Protein AF-A0A842TY61-F1 (afdb_monomer_lite)

Radius of gyration: 22.56 Å; chains: 1; bounding box: 53×36×69 Å

Structure (mmCIF, N/CA/C/O backbone):
data_AF-A0A842TY61-F1
#
_entry.id   AF-A0A842TY61-F1
#
loop_
_atom_site.group_PDB
_atom_site.id
_atom_site.type_symbol
_atom_site.label_atom_id
_atom_site.label_alt_id
_atom_site.label_comp_id
_atom_site.label_asym_id
_atom_site.label_entity_id
_atom_site.label_seq_id
_atom_site.pdbx_PDB_ins_code
_atom_site.Cartn_x
_atom_site.Cartn_y
_atom_sit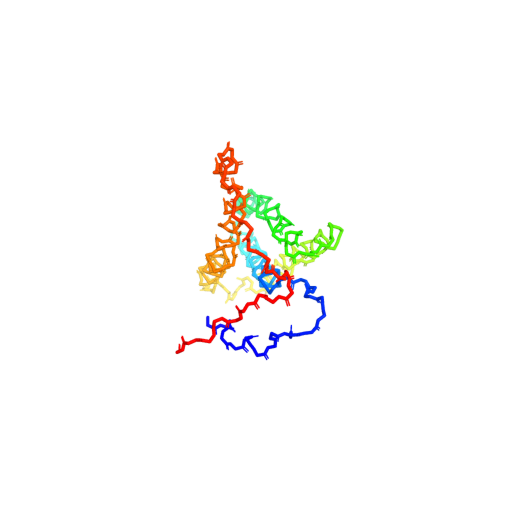e.Cartn_z
_atom_site.occupancy
_atom_site.B_iso_or_equiv
_atom_site.auth_seq_id
_atom_site.auth_comp_id
_atom_site.auth_asym_id
_atom_site.auth_atom_id
_atom_site.pdbx_PDB_model_num
ATOM 1 N N . MET A 1 1 ? -15.122 14.711 -0.283 1.00 43.09 1 MET A N 1
ATOM 2 C CA . MET A 1 1 ? -16.287 14.741 -1.217 1.00 43.09 1 MET A CA 1
ATOM 3 C C . MET A 1 1 ? -17.102 13.443 -1.228 1.00 43.09 1 MET A C 1
ATOM 5 O O . MET A 1 1 ? -18.317 13.537 -1.326 1.00 43.09 1 MET A O 1
ATOM 9 N N . ILE A 1 2 ? -16.487 12.264 -1.072 1.00 45.16 2 ILE A N 1
ATOM 10 C CA . ILE A 1 2 ? -17.193 10.970 -0.916 1.00 45.16 2 ILE A CA 1
ATOM 11 C C . ILE A 1 2 ? -17.976 10.871 0.408 1.00 45.16 2 ILE A C 1
ATOM 13 O O . ILE A 1 2 ? -19.033 10.252 0.468 1.00 45.16 2 ILE A O 1
ATOM 17 N N . GLU A 1 3 ? -17.520 11.571 1.442 1.00 43.12 3 GLU A N 1
ATOM 18 C CA . GLU A 1 3 ? -18.139 11.614 2.772 1.00 43.12 3 GLU A CA 1
ATOM 19 C C . GLU A 1 3 ? -19.590 12.143 2.764 1.00 43.12 3 GLU A C 1
ATOM 21 O O . GLU A 1 3 ? -20.461 11.585 3.427 1.00 43.12 3 GLU A O 1
ATOM 26 N N . LYS A 1 4 ? -19.910 13.125 1.900 1.00 49.50 4 LYS A N 1
ATOM 27 C CA . LYS A 1 4 ? -21.294 13.609 1.713 1.00 49.50 4 LYS A CA 1
ATOM 28 C C . LYS A 1 4 ? -22.213 12.595 1.027 1.00 49.50 4 LYS A C 1
ATOM 30 O O . LYS A 1 4 ? -23.425 12.693 1.180 1.00 49.50 4 LYS A O 1
ATOM 35 N N . PHE A 1 5 ? -21.660 11.640 0.280 1.00 44.81 5 PHE A N 1
ATOM 36 C CA . PHE A 1 5 ? -22.441 10.586 -0.371 1.00 44.81 5 PHE A CA 1
ATOM 37 C C . PHE A 1 5 ? -22.630 9.362 0.546 1.00 44.81 5 PHE A C 1
ATOM 39 O O . PHE A 1 5 ? -23.598 8.623 0.391 1.00 44.81 5 PHE A O 1
ATOM 46 N N . LEU A 1 6 ? -21.753 9.181 1.542 1.00 48.12 6 LEU A N 1
ATOM 47 C CA . LEU A 1 6 ? -21.822 8.099 2.535 1.00 48.12 6 LEU A CA 1
ATOM 48 C C . LEU A 1 6 ? -22.597 8.450 3.817 1.00 48.12 6 LEU A C 1
ATOM 50 O O . LEU A 1 6 ? -22.944 7.551 4.579 1.00 48.12 6 LEU A O 1
ATOM 54 N N . HIS A 1 7 ? -22.958 9.717 4.031 1.00 47.03 7 HIS A N 1
ATOM 55 C CA . HIS A 1 7 ? -23.713 10.169 5.210 1.00 47.03 7 HIS A CA 1
ATOM 56 C C . HIS A 1 7 ? -25.179 9.676 5.296 1.00 47.03 7 HIS A C 1
ATOM 58 O O . HIS A 1 7 ? -25.901 10.055 6.215 1.00 47.03 7 HIS A O 1
ATOM 64 N N . TRP A 1 8 ? -25.648 8.824 4.374 1.00 39.91 8 TRP A N 1
ATOM 65 C CA . TRP A 1 8 ? -27.059 8.408 4.298 1.00 39.91 8 TRP A CA 1
ATOM 66 C C . TRP A 1 8 ? -27.464 7.307 5.306 1.00 39.91 8 TRP A C 1
ATOM 68 O O . TRP A 1 8 ? -28.651 7.066 5.492 1.00 39.91 8 TRP A O 1
ATOM 78 N N . HIS A 1 9 ? -26.539 6.651 6.016 1.00 40.22 9 HIS A N 1
ATOM 79 C CA . HIS A 1 9 ? -26.895 5.579 6.967 1.00 40.22 9 HIS A CA 1
ATOM 80 C C . HIS A 1 9 ? -26.319 5.773 8.379 1.00 40.22 9 HIS A C 1
ATOM 82 O O . HIS A 1 9 ? -25.764 4.845 8.965 1.00 40.22 9 HIS A O 1
ATOM 88 N N . HIS A 1 10 ? -26.505 6.952 8.986 1.00 44.50 10 HIS A N 1
ATOM 89 C CA . HIS A 1 10 ? -26.371 7.059 10.444 1.00 44.50 10 HIS A CA 1
ATOM 90 C C . HIS A 1 10 ? -27.509 6.285 11.124 1.00 44.50 10 HIS A C 1
ATOM 92 O O . HIS A 1 10 ? -28.646 6.740 11.242 1.00 44.50 10 HIS A O 1
ATOM 98 N N . CYS A 1 11 ? -27.191 5.056 11.524 1.00 40.53 11 CYS A N 1
ATOM 99 C CA . CYS A 1 11 ? -28.095 4.141 12.194 1.00 40.53 11 CYS A CA 1
ATOM 100 C C . CYS A 1 11 ? -28.363 4.633 13.625 1.00 40.53 11 CYS A C 1
ATOM 102 O O . CYS A 1 11 ? -27.483 4.614 14.479 1.00 40.53 11 CYS A O 1
ATOM 104 N N . HIS A 1 12 ? -29.594 5.064 13.899 1.00 43.44 12 HIS A N 1
ATOM 105 C CA . HIS A 1 12 ? -30.014 5.566 15.210 1.00 43.44 12 HIS A CA 1
ATOM 106 C C . HIS A 1 12 ? -30.586 4.470 16.133 1.00 43.44 12 HIS A C 1
ATOM 108 O O . HIS A 1 12 ? -31.393 4.768 17.014 1.00 43.44 12 HIS A O 1
ATOM 114 N N . LYS A 1 13 ? -30.209 3.193 15.949 1.00 38.09 13 LYS A N 1
ATOM 115 C CA . LYS A 1 13 ? -30.630 2.081 16.823 1.00 38.09 13 LYS A CA 1
ATOM 116 C C . LYS A 1 13 ? -29.579 0.966 16.918 1.00 38.09 13 LYS A C 1
ATOM 118 O O . LYS A 1 13 ? -29.446 0.177 15.996 1.00 38.09 13 LYS A O 1
ATOM 123 N N . GLY A 1 14 ? -28.958 0.855 18.098 1.00 37.38 14 GLY A N 1
ATOM 124 C CA . GLY A 1 14 ? -28.299 -0.357 18.608 1.00 37.38 14 GLY A CA 1
ATOM 125 C C . GLY A 1 14 ? -26.890 -0.631 18.070 1.00 37.38 14 GLY A C 1
ATOM 126 O O . GLY A 1 14 ? -26.757 -1.045 16.933 1.00 37.38 14 GLY A O 1
ATOM 127 N N . LYS A 1 15 ? -25.873 -0.461 18.936 1.00 43.03 15 LYS A N 1
ATOM 128 C CA . LYS A 1 15 ? -24.442 -0.794 18.739 1.00 43.03 15 LYS A CA 1
ATOM 129 C C . LYS A 1 15 ? -23.848 -0.316 17.401 1.00 43.03 15 LYS A C 1
ATOM 131 O O . LYS A 1 15 ? -23.897 -1.021 16.402 1.00 43.03 15 LYS A O 1
ATOM 136 N N . CYS A 1 16 ? -23.230 0.865 17.396 1.00 49.59 16 CYS A N 1
ATOM 137 C CA . CYS A 1 16 ? -22.388 1.275 16.270 1.00 49.59 16 CYS A CA 1
ATOM 138 C C . CYS A 1 16 ? -21.062 0.507 16.328 1.00 49.59 16 CYS A C 1
ATOM 140 O O . CYS A 1 16 ? -20.118 0.913 17.001 1.00 49.59 16 CYS A O 1
ATOM 142 N N . ASP A 1 17 ? -21.049 -0.644 15.663 1.00 57.75 17 ASP A N 1
ATOM 143 C CA . ASP A 1 17 ? -19.880 -1.477 15.426 1.00 57.75 17 ASP A CA 1
ATOM 144 C C . ASP A 1 17 ? -19.038 -0.840 14.301 1.00 57.75 17 ASP A C 1
ATOM 146 O O . ASP A 1 17 ? -19.445 -0.853 13.143 1.00 57.75 17 ASP A O 1
ATOM 150 N N . ILE A 1 18 ? -17.855 -0.323 14.654 1.00 61.62 18 ILE A N 1
ATOM 151 C CA . ILE A 1 18 ? -16.783 0.164 13.762 1.00 61.62 18 ILE A CA 1
ATOM 152 C C . ILE A 1 18 ? -17.001 1.561 13.142 1.00 61.62 18 ILE A C 1
ATOM 154 O O . ILE A 1 18 ? -18.009 1.836 12.493 1.00 61.62 18 ILE A O 1
ATOM 158 N N . HIS A 1 19 ? -16.008 2.444 13.289 1.00 71.44 19 HIS A N 1
ATOM 159 C CA . HIS A 1 19 ? -16.040 3.804 12.743 1.00 71.44 19 HIS A CA 1
ATOM 160 C C . HIS A 1 19 ? -15.783 3.845 11.220 1.00 71.44 19 HIS A C 1
ATOM 162 O O . HIS A 1 19 ? -14.977 3.089 10.682 1.00 71.44 19 HIS A O 1
ATOM 168 N N . THR A 1 20 ? -16.438 4.765 10.498 1.00 74.06 20 THR A N 1
ATOM 169 C CA . THR A 1 20 ? -16.326 4.891 9.027 1.00 74.06 20 THR A CA 1
ATOM 170 C C . THR A 1 20 ? -14.889 5.124 8.548 1.00 74.06 20 THR A C 1
ATOM 172 O O . THR A 1 20 ? -14.483 4.553 7.532 1.00 74.06 20 THR A O 1
ATOM 175 N N . PHE A 1 21 ? -14.100 5.897 9.302 1.00 76.94 21 PHE A N 1
ATOM 176 C CA . PHE A 1 21 ? -12.702 6.193 8.977 1.00 76.94 21 PHE A CA 1
ATOM 177 C C . PHE A 1 21 ? -11.838 4.935 8.887 1.00 76.94 21 PHE A C 1
ATOM 179 O O . PHE A 1 21 ? -10.879 4.888 8.129 1.00 76.94 21 PHE A O 1
ATOM 186 N N . THR A 1 22 ? -12.210 3.876 9.607 1.00 82.12 22 THR A N 1
ATOM 187 C CA . THR A 1 22 ? -11.477 2.613 9.640 1.00 82.12 22 THR A CA 1
ATOM 188 C C . THR A 1 22 ? -11.499 1.901 8.291 1.00 82.12 22 THR A C 1
ATOM 190 O O . THR A 1 22 ? -10.490 1.357 7.848 1.00 82.12 22 THR A O 1
ATOM 193 N N . TYR A 1 23 ? -12.638 1.941 7.598 1.00 83.94 23 TYR A N 1
ATOM 194 C CA . TYR A 1 23 ? -12.758 1.383 6.252 1.00 83.94 23 TYR A CA 1
ATOM 195 C C . TYR A 1 23 ? -12.091 2.272 5.205 1.00 83.94 23 TYR A C 1
ATOM 197 O O . TYR A 1 23 ? -11.496 1.756 4.262 1.00 83.94 23 TYR A O 1
ATOM 205 N N . MET A 1 24 ? -12.163 3.598 5.370 1.00 83.56 24 MET A N 1
ATOM 206 C CA . MET A 1 24 ? -11.426 4.522 4.505 1.00 83.56 24 MET A CA 1
ATOM 207 C C . MET A 1 24 ? -9.916 4.326 4.634 1.00 83.56 24 MET A C 1
ATOM 209 O O . MET A 1 24 ? -9.242 4.329 3.608 1.00 83.56 24 MET A O 1
ATOM 213 N N . ASN A 1 25 ? -9.414 4.074 5.847 1.00 86.31 25 ASN A N 1
ATOM 214 C CA . ASN A 1 25 ? -8.009 3.769 6.096 1.00 86.31 25 ASN A CA 1
ATOM 215 C C . ASN A 1 25 ? -7.561 2.534 5.312 1.00 86.31 25 ASN A C 1
ATOM 217 O O . ASN A 1 25 ? -6.633 2.627 4.525 1.00 86.31 25 ASN A O 1
ATOM 221 N N . LEU A 1 26 ? -8.289 1.415 5.425 1.00 89.12 26 LEU A N 1
ATOM 222 C CA . LEU A 1 26 ? -7.971 0.176 4.698 1.00 89.12 26 LEU A CA 1
ATOM 223 C C . LEU A 1 26 ? -7.978 0.336 3.177 1.00 89.12 26 LEU A C 1
ATOM 225 O O . LEU A 1 26 ? -7.179 -0.282 2.480 1.00 89.12 26 LEU A O 1
ATOM 229 N N . ILE A 1 27 ? -8.913 1.123 2.642 1.00 89.56 27 ILE A N 1
ATOM 230 C CA . ILE A 1 27 ? -8.982 1.366 1.198 1.00 89.56 27 ILE A CA 1
ATOM 231 C C . ILE A 1 27 ? -7.825 2.268 0.756 1.00 89.56 27 ILE A C 1
ATOM 233 O O . ILE A 1 27 ? -7.227 2.010 -0.286 1.00 89.56 27 ILE A O 1
ATOM 237 N N . GLY A 1 28 ? -7.526 3.320 1.524 1.00 87.38 28 GLY A N 1
ATOM 238 C CA . GLY A 1 28 ? -6.411 4.228 1.254 1.00 87.38 28 GLY A CA 1
ATOM 239 C C . GLY A 1 28 ? -5.074 3.498 1.282 1.00 87.38 28 GLY A C 1
ATOM 240 O O . GLY A 1 28 ? -4.313 3.588 0.321 1.00 87.38 28 GLY A O 1
ATOM 241 N N . ASP A 1 29 ? -4.864 2.702 2.325 1.00 92.12 29 ASP A N 1
ATOM 242 C CA . ASP A 1 29 ? -3.698 1.848 2.505 1.00 92.12 29 ASP A CA 1
ATOM 243 C C . ASP A 1 29 ? -3.560 0.817 1.376 1.00 92.12 29 ASP A C 1
ATOM 245 O O . ASP A 1 29 ? -2.530 0.763 0.712 1.00 92.12 29 ASP A O 1
ATOM 249 N N . GLY A 1 30 ? -4.637 0.124 0.991 1.00 93.62 30 GLY A N 1
ATOM 250 C CA . GLY A 1 30 ? -4.584 -0.806 -0.143 1.00 93.62 30 GLY A CA 1
ATOM 251 C C . GLY A 1 30 ? -4.261 -0.135 -1.489 1.00 93.62 30 GLY A C 1
ATOM 252 O O . GLY A 1 30 ? -3.638 -0.734 -2.363 1.00 93.62 30 GLY A O 1
ATOM 253 N N . VAL A 1 31 ? -4.666 1.121 -1.700 1.00 91.06 31 VAL A N 1
ATOM 254 C CA . VAL A 1 31 ? -4.277 1.876 -2.906 1.00 91.06 31 VAL A CA 1
ATOM 255 C C . VAL A 1 31 ? -2.811 2.300 -2.836 1.00 91.06 31 VAL A C 1
ATOM 257 O O . VAL A 1 31 ? -2.119 2.239 -3.852 1.00 91.06 31 VAL A O 1
ATOM 260 N N . HIS A 1 32 ? -2.337 2.717 -1.665 1.00 92.00 32 HIS A N 1
ATOM 261 C CA . HIS A 1 32 ? -0.946 3.100 -1.449 1.00 92.00 32 HIS A CA 1
ATOM 262 C C . HIS A 1 32 ? -0.004 1.917 -1.662 1.00 92.00 32 HIS A C 1
ATOM 264 O O . HIS A 1 32 ? 0.848 1.978 -2.547 1.00 92.00 32 HIS A O 1
ATOM 270 N N . ASN A 1 33 ? -0.260 0.806 -0.968 1.00 94.25 33 ASN A N 1
ATOM 271 C CA . ASN A 1 33 ? 0.465 -0.450 -1.104 1.00 94.25 33 ASN A CA 1
ATOM 272 C C . ASN A 1 33 ? 0.526 -0.900 -2.577 1.00 94.25 33 ASN A C 1
ATOM 274 O O . ASN A 1 33 ? 1.592 -1.228 -3.101 1.00 94.25 33 ASN A O 1
ATOM 278 N N . PHE A 1 34 ? -0.591 -0.833 -3.311 1.00 93.50 34 PHE A N 1
ATOM 279 C CA . PHE A 1 34 ? -0.615 -1.118 -4.750 1.00 93.50 34 PHE A CA 1
ATOM 280 C C . PHE A 1 34 ? 0.329 -0.223 -5.575 1.00 93.50 34 PHE A C 1
ATOM 282 O O . PHE A 1 34 ? 1.038 -0.718 -6.457 1.00 93.50 34 PHE A O 1
ATOM 289 N N . ILE A 1 35 ? 0.341 1.087 -5.314 1.00 90.56 35 ILE A N 1
ATOM 290 C CA . ILE A 1 35 ? 1.208 2.049 -6.010 1.00 90.56 35 ILE A CA 1
ATOM 291 C C . ILE A 1 35 ? 2.682 1.781 -5.685 1.00 90.56 35 ILE A C 1
ATOM 293 O O . ILE A 1 35 ? 3.511 1.786 -6.596 1.00 90.56 35 ILE A O 1
ATOM 297 N N . ASP A 1 36 ? 2.999 1.462 -4.437 1.00 92.75 36 ASP A N 1
ATOM 298 C CA . ASP A 1 36 ? 4.344 1.083 -4.006 1.00 92.75 36 ASP A CA 1
ATOM 299 C C . ASP A 1 36 ? 4.844 -0.168 -4.726 1.00 92.75 36 ASP A C 1
ATOM 301 O O . ASP A 1 36 ? 5.966 -0.199 -5.241 1.00 92.75 36 ASP A O 1
ATOM 305 N N . GLY A 1 37 ? 3.968 -1.159 -4.894 1.00 93.75 37 GLY A N 1
ATOM 306 C CA . GLY A 1 37 ? 4.218 -2.315 -5.748 1.00 93.75 37 GLY A CA 1
ATOM 307 C C . GLY A 1 37 ? 4.578 -1.933 -7.187 1.00 93.75 37 GLY A C 1
ATOM 308 O O . GLY A 1 37 ? 5.575 -2.419 -7.731 1.00 93.75 37 GLY A O 1
ATOM 309 N N . LEU A 1 38 ? 3.799 -1.038 -7.810 1.00 91.38 38 LEU A N 1
ATOM 310 C CA . LEU A 1 38 ? 4.076 -0.543 -9.166 1.00 91.38 38 LEU A CA 1
ATOM 311 C C . LEU A 1 38 ? 5.447 0.144 -9.250 1.00 91.38 38 LEU A C 1
ATOM 313 O O . LEU A 1 38 ? 6.190 -0.084 -10.205 1.00 91.38 38 LEU A O 1
ATOM 317 N N . ILE A 1 39 ? 5.789 0.967 -8.256 1.00 89.38 39 ILE A N 1
ATOM 318 C CA . ILE A 1 39 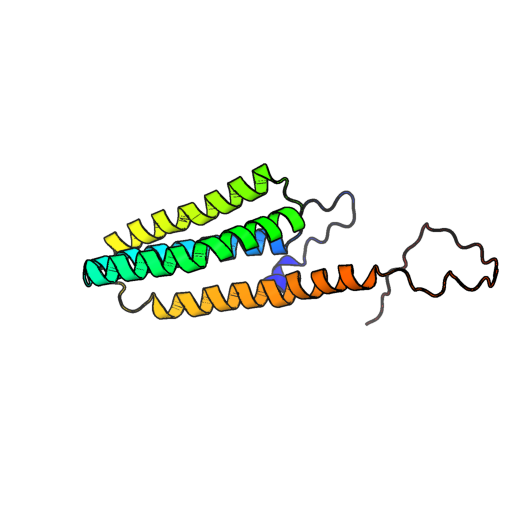? 7.055 1.708 -8.178 1.00 89.38 39 ILE A CA 1
ATOM 319 C C . ILE A 1 39 ? 8.243 0.750 -8.041 1.00 89.38 39 ILE A C 1
ATOM 321 O O . ILE A 1 39 ? 9.248 0.905 -8.743 1.00 89.38 39 ILE A O 1
ATOM 325 N N . ILE A 1 40 ? 8.128 -0.274 -7.193 1.00 92.94 40 ILE A N 1
ATOM 326 C CA . ILE A 1 40 ? 9.149 -1.319 -7.056 1.00 92.94 40 ILE A CA 1
ATOM 327 C C . ILE A 1 40 ? 9.358 -2.024 -8.403 1.00 92.94 40 ILE A C 1
ATOM 329 O O . ILE A 1 40 ? 10.487 -2.107 -8.883 1.00 92.94 40 ILE A O 1
ATOM 333 N N . ALA A 1 41 ? 8.297 -2.464 -9.080 1.00 91.62 41 ALA A N 1
ATOM 334 C CA . ALA A 1 41 ? 8.439 -3.139 -10.372 1.00 91.62 41 ALA A CA 1
ATOM 335 C C . ALA A 1 41 ? 9.024 -2.234 -11.475 1.00 91.62 41 ALA A C 1
ATOM 337 O O . ALA A 1 41 ? 9.885 -2.665 -12.250 1.00 91.62 41 ALA A O 1
ATOM 338 N N . ALA A 1 42 ? 8.598 -0.970 -11.531 1.00 86.12 42 ALA A N 1
ATOM 339 C CA . ALA A 1 42 ? 9.122 0.008 -12.479 1.00 86.12 42 ALA A CA 1
ATOM 340 C C . ALA A 1 42 ? 10.613 0.289 -12.236 1.00 86.12 42 ALA A C 1
ATOM 342 O O . ALA A 1 42 ? 11.400 0.305 -13.179 1.00 86.12 42 ALA A O 1
ATOM 343 N N . SER A 1 43 ? 11.029 0.440 -10.977 1.00 87.81 43 SER A N 1
ATOM 344 C CA . SER A 1 43 ? 12.432 0.709 -10.635 1.00 87.81 43 SER A CA 1
ATOM 345 C C . SER A 1 43 ? 13.372 -0.438 -11.028 1.00 87.81 43 SER A C 1
ATOM 347 O O . SER A 1 43 ? 14.426 -0.173 -11.607 1.00 87.81 43 SER A O 1
ATOM 349 N N . PHE A 1 44 ? 12.966 -1.700 -10.842 1.00 89.62 44 PHE A N 1
ATOM 350 C CA . PHE A 1 44 ? 13.724 -2.867 -11.324 1.00 89.62 44 PHE A CA 1
ATOM 351 C C . PHE A 1 44 ? 13.789 -2.983 -12.853 1.00 89.62 44 PHE A C 1
ATOM 353 O O . PHE A 1 44 ? 14.699 -3.630 -13.370 1.00 89.62 44 PHE A O 1
ATOM 360 N N . SER A 1 45 ? 12.853 -2.363 -13.576 1.00 85.62 45 SER A N 1
ATOM 361 C CA . SER A 1 45 ? 12.878 -2.315 -15.044 1.00 85.62 45 SER A CA 1
ATOM 362 C C . SER A 1 45 ? 13.894 -1.295 -15.576 1.00 85.62 45 SER A C 1
ATOM 364 O O . SER A 1 45 ? 14.354 -1.432 -16.707 1.00 85.62 45 SER A O 1
ATOM 366 N N . VAL A 1 46 ? 14.263 -0.296 -14.763 1.00 83.12 46 VAL A N 1
ATOM 367 C CA . VAL A 1 46 ? 15.281 0.714 -15.096 1.00 83.12 46 VAL A CA 1
ATOM 368 C C . VAL A 1 46 ? 16.689 0.186 -14.8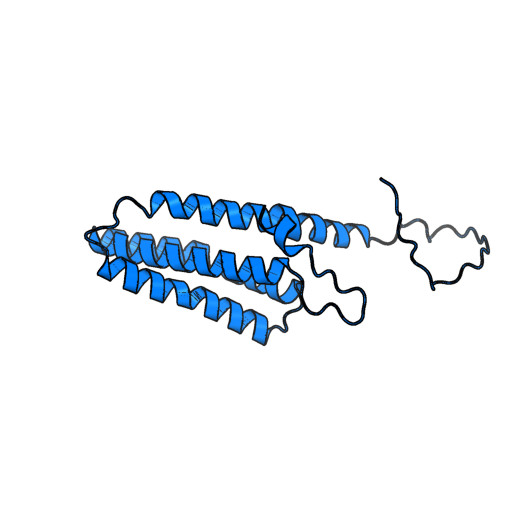21 1.00 83.12 46 VAL A C 1
ATOM 370 O O . VAL A 1 46 ? 17.526 0.169 -15.719 1.00 83.12 46 VAL A O 1
ATOM 373 N N . ASP A 1 47 ? 16.961 -0.225 -13.580 1.00 84.31 47 ASP A N 1
ATOM 374 C CA . ASP A 1 47 ? 18.242 -0.805 -13.163 1.00 84.31 47 ASP A CA 1
ATOM 375 C C . ASP A 1 47 ? 18.073 -1.608 -11.865 1.00 84.31 47 ASP A C 1
ATOM 377 O O . ASP A 1 47 ? 17.287 -1.246 -10.987 1.00 84.31 47 ASP A O 1
ATOM 381 N N . ILE A 1 48 ? 18.862 -2.673 -11.698 1.00 92.19 48 ILE A N 1
ATOM 382 C CA . ILE A 1 48 ? 18.813 -3.523 -10.498 1.00 92.19 48 ILE A CA 1
ATOM 383 C C . ILE A 1 48 ? 19.186 -2.726 -9.242 1.00 92.19 48 ILE A C 1
ATOM 385 O O . ILE A 1 48 ? 18.537 -2.873 -8.206 1.00 92.19 48 ILE A O 1
ATOM 389 N N . SER A 1 49 ? 20.212 -1.875 -9.314 1.00 91.88 49 SER A N 1
ATOM 390 C CA . SER A 1 49 ? 20.668 -1.077 -8.170 1.00 91.88 49 SER A CA 1
ATOM 391 C C . SER A 1 49 ? 19.593 -0.079 -7.753 1.00 91.88 49 SER A C 1
ATOM 393 O O . SER A 1 49 ? 19.340 0.090 -6.561 1.00 91.88 49 SER A O 1
ATOM 395 N N . PHE A 1 50 ? 18.928 0.544 -8.731 1.00 83.50 50 PHE A N 1
ATOM 396 C CA . PHE A 1 50 ? 17.817 1.454 -8.475 1.00 83.50 50 PHE A CA 1
ATOM 397 C C . PHE A 1 50 ? 16.629 0.723 -7.838 1.00 83.50 50 PHE A C 1
ATOM 399 O O . PHE A 1 50 ? 16.138 1.167 -6.804 1.00 83.50 50 PHE A O 1
ATOM 406 N N . GLY A 1 51 ? 16.247 -0.447 -8.362 1.00 89.06 51 GLY A N 1
ATOM 407 C CA . GLY A 1 51 ? 15.189 -1.277 -7.780 1.00 89.06 51 GLY A CA 1
ATOM 408 C C . GLY A 1 51 ? 15.439 -1.685 -6.327 1.00 89.06 51 GLY A C 1
ATOM 409 O O . GLY A 1 51 ? 14.539 -1.604 -5.487 1.00 89.06 51 GLY A O 1
ATOM 410 N N . VAL A 1 52 ? 16.679 -2.052 -5.986 1.00 95.69 52 VAL A N 1
ATOM 411 C CA . VAL A 1 52 ? 17.063 -2.377 -4.602 1.00 95.69 52 VAL A CA 1
ATOM 412 C C . VAL A 1 52 ? 16.936 -1.157 -3.687 1.00 95.69 52 VAL A C 1
ATOM 414 O O . VAL A 1 52 ? 16.363 -1.272 -2.603 1.00 95.69 52 VAL A O 1
ATOM 417 N N . ILE A 1 53 ? 17.426 0.012 -4.114 1.00 93.38 53 ILE A N 1
ATOM 418 C CA . ILE A 1 53 ? 17.330 1.256 -3.332 1.00 93.38 53 ILE A CA 1
ATOM 419 C C . ILE A 1 53 ? 15.863 1.627 -3.097 1.00 93.38 53 ILE A C 1
ATOM 421 O O . ILE A 1 53 ? 15.481 1.911 -1.963 1.00 93.38 53 ILE A O 1
ATOM 425 N N . THR A 1 54 ? 15.036 1.577 -4.141 1.00 90.69 54 THR A N 1
ATOM 426 C CA . THR A 1 54 ? 13.603 1.871 -4.057 1.00 90.69 54 THR A CA 1
ATOM 427 C C . THR A 1 54 ? 12.882 0.909 -3.119 1.00 90.69 54 THR A C 1
ATOM 429 O O . THR A 1 54 ? 12.113 1.353 -2.276 1.00 90.69 54 THR A O 1
ATOM 432 N N . THR A 1 55 ? 13.177 -0.389 -3.191 1.00 95.00 55 THR A N 1
ATOM 433 C CA . THR A 1 55 ? 12.578 -1.393 -2.296 1.00 95.00 55 THR A CA 1
ATOM 434 C C . THR A 1 55 ? 12.924 -1.122 -0.832 1.00 95.00 55 THR A C 1
ATOM 436 O O . THR A 1 55 ? 12.050 -1.166 0.028 1.00 95.00 55 THR A O 1
ATOM 439 N N . ILE A 1 56 ? 14.189 -0.803 -0.535 1.00 96.81 56 ILE A N 1
ATOM 440 C CA . ILE A 1 56 ? 14.614 -0.450 0.827 1.00 96.81 56 ILE A CA 1
ATOM 441 C C . ILE A 1 56 ? 13.901 0.821 1.297 1.00 96.81 56 ILE A C 1
ATOM 443 O O . ILE A 1 56 ? 13.462 0.885 2.444 1.00 96.81 56 ILE A O 1
ATOM 447 N N . ALA A 1 57 ? 13.773 1.820 0.421 1.00 92.50 57 ALA A N 1
ATOM 448 C CA . ALA A 1 57 ? 13.084 3.063 0.736 1.00 92.50 57 ALA A CA 1
ATOM 449 C C . ALA A 1 57 ? 11.595 2.838 1.037 1.00 92.50 57 ALA A C 1
ATOM 451 O O . ALA A 1 57 ? 11.106 3.410 2.008 1.00 92.50 57 ALA A O 1
ATOM 452 N N . VAL A 1 58 ? 10.911 1.990 0.259 1.00 94.31 58 VAL A N 1
ATOM 453 C CA . VAL A 1 58 ? 9.516 1.576 0.494 1.00 94.31 58 VAL A CA 1
ATOM 454 C C . VAL A 1 58 ? 9.373 0.882 1.841 1.00 94.31 58 VAL A C 1
ATOM 456 O O . VAL A 1 58 ? 8.654 1.364 2.708 1.00 94.31 58 VAL A O 1
ATOM 459 N N . ILE A 1 59 ? 10.167 -0.163 2.091 1.00 94.75 59 ILE A N 1
ATOM 460 C CA . ILE A 1 59 ? 10.152 -0.884 3.375 1.00 94.75 59 ILE A CA 1
ATOM 461 C C . ILE A 1 59 ? 10.346 0.073 4.562 1.00 94.75 59 ILE A C 1
ATOM 463 O O . ILE A 1 59 ? 9.719 -0.095 5.608 1.00 94.75 59 ILE A O 1
ATOM 467 N N . ALA A 1 60 ? 11.219 1.074 4.418 1.00 94.31 60 ALA A N 1
ATOM 468 C CA . ALA A 1 60 ? 11.524 2.008 5.492 1.00 94.31 60 ALA A CA 1
ATOM 469 C C . ALA A 1 60 ? 10.332 2.888 5.907 1.00 94.31 60 ALA A C 1
ATOM 471 O O . ALA A 1 60 ? 10.272 3.260 7.080 1.00 94.31 60 ALA A O 1
ATOM 472 N N . HIS A 1 61 ? 9.408 3.219 4.998 1.00 92.94 61 HIS A N 1
ATOM 473 C CA . HIS A 1 61 ? 8.216 4.010 5.333 1.00 92.94 61 HIS A CA 1
ATOM 474 C C . HIS A 1 61 ? 6.945 3.176 5.516 1.00 92.94 61 HIS A C 1
ATOM 476 O O . HIS A 1 61 ? 6.084 3.584 6.292 1.00 92.94 61 HIS A O 1
ATOM 482 N N . GLU A 1 62 ? 6.889 1.977 4.942 1.00 92.62 62 GLU A N 1
ATOM 483 C CA . GLU A 1 62 ? 5.791 1.032 5.151 1.00 92.62 62 GLU A CA 1
ATOM 484 C C . GLU A 1 62 ? 5.748 0.472 6.579 1.00 92.62 62 GLU A C 1
ATOM 486 O O . GLU A 1 62 ? 4.686 0.389 7.187 1.00 92.62 62 GLU A O 1
ATOM 491 N N . ILE A 1 63 ? 6.901 0.165 7.194 1.00 91.19 63 ILE A N 1
ATOM 492 C CA . ILE A 1 63 ? 6.915 -0.351 8.578 1.00 91.19 63 ILE A CA 1
ATOM 493 C C . ILE A 1 63 ? 6.233 0.631 9.559 1.00 91.19 63 ILE A C 1
ATOM 495 O O . ILE A 1 63 ? 5.368 0.193 10.322 1.00 91.19 63 ILE A O 1
ATOM 499 N N . PRO A 1 64 ? 6.584 1.935 9.590 1.00 88.75 64 PRO A N 1
ATOM 500 C CA . PRO A 1 64 ? 5.861 2.911 10.402 1.00 88.75 64 PRO A CA 1
ATOM 501 C C . PRO A 1 64 ? 4.383 3.071 10.025 1.00 88.75 64 PRO A C 1
ATOM 503 O O . PRO A 1 64 ? 3.559 3.203 10.932 1.00 88.75 64 PRO A O 1
ATOM 506 N N . GLN A 1 65 ? 4.056 3.072 8.728 1.00 91.06 65 GLN A N 1
ATOM 507 C CA . GLN A 1 65 ? 2.692 3.268 8.228 1.00 91.06 65 GLN A CA 1
ATOM 508 C C . GLN A 1 65 ? 1.766 2.148 8.703 1.00 91.06 65 GLN A C 1
ATOM 510 O O . GLN A 1 65 ? 0.799 2.416 9.410 1.00 91.06 65 GLN A O 1
ATOM 515 N N . GLU A 1 66 ? 2.153 0.895 8.479 1.00 92.62 66 GLU A N 1
ATOM 516 C CA . GLU A 1 66 ? 1.385 -0.290 8.864 1.00 92.62 66 GLU A CA 1
ATOM 517 C C . GLU A 1 66 ? 1.193 -0.392 10.391 1.00 92.62 66 GLU A C 1
ATOM 519 O O . GLU A 1 66 ? 0.137 -0.814 10.871 1.00 92.62 66 GLU A O 1
ATOM 524 N N . ILE A 1 67 ? 2.180 0.038 11.193 1.00 91.44 67 ILE A N 1
ATOM 525 C CA . ILE A 1 67 ? 2.030 0.139 12.658 1.00 91.44 67 ILE A CA 1
ATOM 526 C C . ILE A 1 67 ? 0.979 1.198 13.026 1.00 91.44 67 ILE A C 1
ATOM 528 O O . ILE A 1 67 ? 0.181 0.981 13.945 1.00 91.44 67 ILE A O 1
ATOM 532 N N . GLY A 1 68 ? 0.978 2.334 12.327 1.00 88.62 68 GLY A N 1
ATOM 533 C CA . GLY A 1 68 ? -0.021 3.388 12.479 1.00 88.62 68 GLY A CA 1
ATOM 534 C C . GLY A 1 68 ? -1.421 2.901 12.113 1.00 88.62 68 GLY A C 1
ATOM 535 O O . GLY A 1 68 ? -2.339 3.023 12.924 1.00 88.62 68 GLY A O 1
ATOM 536 N N . ASP A 1 69 ? -1.561 2.262 10.956 1.00 90.25 69 ASP A N 1
ATOM 537 C CA . ASP A 1 69 ? -2.823 1.735 10.438 1.00 90.25 69 ASP A CA 1
ATOM 538 C C . ASP A 1 69 ? -3.408 0.657 11.344 1.00 90.25 69 ASP A C 1
ATOM 540 O O . ASP A 1 69 ? -4.596 0.687 11.669 1.00 90.25 69 ASP A O 1
ATOM 544 N N . PHE A 1 70 ? -2.567 -0.225 11.888 1.00 92.31 70 PHE A N 1
ATOM 545 C CA . PHE A 1 70 ? -2.986 -1.160 12.925 1.00 92.31 70 PHE A CA 1
ATOM 546 C C . PHE A 1 70 ? -3.572 -0.437 14.150 1.00 92.31 70 PHE A C 1
ATOM 548 O O . PHE A 1 70 ? -4.605 -0.853 14.684 1.00 92.31 70 PHE A O 1
ATOM 555 N N . GLY A 1 71 ? -2.938 0.654 14.588 1.00 88.38 71 GLY A N 1
ATOM 556 C CA . GLY A 1 71 ? -3.436 1.506 15.668 1.00 88.38 71 GLY A CA 1
ATOM 557 C C . GLY A 1 71 ? -4.801 2.116 15.343 1.00 88.38 71 GLY A C 1
ATOM 558 O O . GLY A 1 71 ? -5.729 1.985 16.142 1.00 88.38 71 GLY A O 1
ATOM 559 N N . VAL A 1 72 ? -4.946 2.699 14.150 1.00 85.31 72 VAL A N 1
ATOM 560 C CA . VAL A 1 72 ? -6.196 3.290 13.640 1.00 85.31 72 VAL A CA 1
ATOM 561 C C . VAL A 1 72 ? -7.310 2.240 13.556 1.00 85.31 72 VAL A C 1
ATOM 563 O O . VAL A 1 72 ? -8.443 2.510 13.948 1.00 85.31 72 VAL A O 1
ATOM 566 N N . LEU A 1 73 ? -7.002 1.018 13.116 1.00 87.06 73 LEU A N 1
ATOM 567 C CA . LEU A 1 73 ? -7.951 -0.095 13.031 1.00 87.06 73 LEU A CA 1
ATOM 568 C C . LEU A 1 73 ? -8.453 -0.547 14.404 1.00 87.06 73 LEU A C 1
ATOM 570 O O . LEU A 1 73 ? -9.659 -0.715 14.605 1.00 87.06 73 LEU A O 1
ATOM 574 N N . VAL A 1 74 ? -7.535 -0.749 15.353 1.00 88.75 74 VAL A N 1
ATOM 575 C CA . VAL A 1 74 ? -7.882 -1.139 16.728 1.00 88.75 74 VAL A CA 1
ATOM 576 C C . VAL A 1 74 ? -8.701 -0.044 17.403 1.00 88.75 74 VAL A C 1
ATOM 578 O O . VAL A 1 74 ? -9.714 -0.343 18.034 1.00 88.75 74 VAL A O 1
ATOM 581 N N . TYR A 1 75 ? -8.295 1.213 17.230 1.00 82.44 75 TYR A N 1
ATOM 582 C CA . TYR A 1 75 ? -9.010 2.373 17.748 1.00 82.44 75 TYR A CA 1
ATOM 583 C C . TYR A 1 75 ? -10.413 2.503 17.143 1.00 82.44 75 TYR A C 1
ATOM 585 O O . TYR A 1 75 ? -11.394 2.713 17.848 1.00 82.44 75 TYR A O 1
ATOM 593 N N . GLY A 1 76 ? -10.527 2.244 15.843 1.00 78.81 76 GLY A N 1
ATOM 594 C CA . GLY A 1 76 ? -11.772 2.216 15.089 1.00 78.81 76 GLY A CA 1
ATOM 595 C C . GLY A 1 76 ? -12.740 1.085 15.439 1.00 78.81 76 GLY A C 1
ATOM 596 O O . GLY A 1 76 ? -13.802 0.996 14.827 1.00 78.81 76 GLY A O 1
ATOM 597 N N . GLY A 1 77 ? -12.410 0.222 16.406 1.00 81.44 77 GLY A N 1
ATOM 598 C CA . GLY A 1 77 ? -13.293 -0.825 16.925 1.00 81.44 77 GLY A CA 1
ATOM 599 C C . GLY A 1 77 ? -13.002 -2.235 16.407 1.00 81.44 77 GLY A C 1
ATOM 600 O O . GLY A 1 77 ? -13.739 -3.170 16.735 1.00 81.44 77 GLY A O 1
ATOM 601 N N . PHE A 1 78 ? -11.937 -2.446 15.624 1.00 83.62 78 PHE A N 1
ATOM 602 C CA . PHE A 1 78 ? -11.530 -3.801 15.245 1.00 83.62 78 PHE A CA 1
ATOM 603 C C . PHE A 1 78 ? -10.869 -4.515 16.430 1.00 83.62 78 PHE A C 1
ATOM 605 O O . PHE A 1 78 ? -10.019 -3.980 17.137 1.00 83.62 78 PHE A O 1
ATOM 612 N N . GLY A 1 79 ? -11.184 -5.800 16.605 1.00 89.31 79 GLY A N 1
ATOM 613 C CA . GLY A 1 79 ? -10.382 -6.659 17.477 1.00 89.31 79 GLY A CA 1
ATOM 614 C C . GLY A 1 79 ? -8.960 -6.809 16.922 1.00 89.31 79 GLY A C 1
ATOM 615 O O . GLY A 1 79 ? -8.794 -6.924 15.712 1.00 89.31 79 GLY A O 1
ATOM 616 N N . ARG A 1 80 ? -7.942 -6.884 17.788 1.00 91.38 80 ARG A N 1
ATOM 617 C CA . ARG A 1 80 ? -6.510 -6.913 17.403 1.00 91.38 80 ARG A CA 1
ATOM 618 C C . ARG A 1 80 ? -6.174 -7.902 16.279 1.00 91.38 80 ARG A C 1
ATOM 620 O O . ARG A 1 80 ? -5.477 -7.549 15.341 1.00 91.38 80 ARG A O 1
ATOM 627 N N . LEU A 1 81 ? -6.701 -9.127 16.339 1.00 94.00 81 LEU A N 1
ATOM 628 C CA . LEU A 1 81 ? -6.462 -10.126 15.289 1.00 94.00 81 LEU A CA 1
ATOM 629 C C . LEU A 1 81 ? -7.127 -9.762 13.958 1.00 94.00 81 LEU A C 1
ATOM 631 O O . LEU A 1 81 ? -6.561 -10.029 12.904 1.00 94.00 81 LEU A O 1
ATOM 635 N N . LYS A 1 82 ? -8.315 -9.147 13.999 1.00 91.50 82 LYS A N 1
ATOM 636 C CA . LYS A 1 82 ? -8.980 -8.652 12.791 1.00 91.50 82 LYS A CA 1
ATOM 637 C C . LYS A 1 82 ? -8.202 -7.477 12.213 1.00 91.50 82 LYS A C 1
ATOM 639 O O . LYS A 1 82 ? -7.910 -7.510 11.031 1.00 91.50 82 LYS A O 1
ATOM 644 N N . ALA A 1 83 ? -7.834 -6.497 13.041 1.00 92.19 83 ALA A N 1
ATOM 645 C CA . ALA A 1 83 ? -7.029 -5.354 12.620 1.00 92.19 83 ALA A CA 1
ATOM 646 C C . ALA A 1 83 ? -5.764 -5.823 11.890 1.00 92.19 83 ALA A C 1
ATOM 648 O O . ALA A 1 83 ? -5.576 -5.478 10.733 1.00 92.19 83 ALA A O 1
ATOM 649 N N . LEU A 1 84 ? -4.990 -6.727 12.501 1.00 93.94 84 LEU A N 1
ATOM 650 C CA . LEU A 1 84 ? -3.784 -7.283 11.886 1.00 93.94 84 LEU A CA 1
ATOM 651 C C . LEU A 1 84 ? -4.066 -8.015 10.562 1.00 93.94 84 LEU A C 1
ATOM 653 O O . LEU A 1 84 ? -3.315 -7.865 9.606 1.00 93.94 84 LEU A O 1
ATOM 657 N N . ALA A 1 85 ? -5.143 -8.803 10.493 1.00 95.56 85 ALA A N 1
ATOM 658 C CA . ALA A 1 85 ? -5.497 -9.538 9.280 1.00 95.56 85 ALA A CA 1
ATOM 659 C C . ALA A 1 85 ? -5.907 -8.613 8.124 1.00 95.56 85 ALA A C 1
ATOM 661 O O . ALA A 1 85 ? -5.549 -8.882 6.982 1.00 95.56 85 ALA A O 1
ATOM 662 N N . PHE A 1 86 ? -6.652 -7.542 8.407 1.00 94.00 86 PHE A N 1
ATOM 663 C CA . PHE A 1 86 ? -7.062 -6.573 7.390 1.00 94.00 86 PHE A CA 1
ATOM 664 C C . PHE A 1 86 ? -5.905 -5.669 6.947 1.00 94.00 86 PHE A C 1
ATOM 666 O O . PHE A 1 86 ? -5.792 -5.432 5.750 1.00 94.00 86 PHE A O 1
ATOM 673 N N . ASN A 1 87 ? -5.020 -5.266 7.865 1.00 93.44 87 ASN A N 1
ATOM 674 C CA . ASN A 1 87 ? -3.753 -4.589 7.547 1.00 93.44 87 ASN A CA 1
ATOM 675 C C . ASN A 1 87 ? -2.907 -5.449 6.598 1.00 93.44 87 ASN A C 1
ATOM 677 O O . ASN A 1 87 ? -2.553 -5.054 5.499 1.00 93.44 87 ASN A O 1
ATOM 681 N N . PHE A 1 88 ? -2.709 -6.721 6.954 1.00 94.12 88 PHE A N 1
ATOM 682 C CA . PHE A 1 88 ? -1.966 -7.645 6.103 1.00 94.12 88 PHE A CA 1
ATOM 683 C C . PHE A 1 88 ? -2.635 -7.866 4.737 1.00 94.12 88 PHE A C 1
ATOM 685 O O . PHE A 1 88 ? -1.955 -7.990 3.721 1.00 94.12 88 PHE A O 1
ATOM 692 N N . LEU A 1 89 ? -3.969 -7.930 4.690 1.00 94.62 89 LEU A N 1
ATOM 693 C CA . LEU A 1 89 ? -4.705 -8.067 3.432 1.00 94.62 89 LEU A CA 1
ATOM 694 C C . LEU A 1 89 ? -4.543 -6.831 2.538 1.00 94.62 89 LEU A C 1
ATOM 696 O O . LEU A 1 89 ? -4.476 -6.981 1.319 1.00 94.62 89 LEU A O 1
ATOM 700 N N . SER A 1 90 ? -4.468 -5.643 3.138 1.00 93.94 90 SER A N 1
ATOM 701 C CA . SER A 1 90 ? -4.110 -4.405 2.452 1.00 93.94 90 SER A CA 1
ATOM 702 C C . SER A 1 90 ? -2.698 -4.499 1.858 1.00 93.94 90 SER A C 1
ATOM 704 O O . SER A 1 90 ? -2.558 -4.372 0.642 1.00 93.94 90 SER A O 1
ATOM 706 N N . ALA A 1 91 ? -1.694 -4.910 2.637 1.00 94.06 91 ALA A N 1
ATOM 707 C CA . ALA A 1 91 ? -0.314 -5.080 2.167 1.00 94.06 91 ALA A CA 1
ATOM 708 C C . ALA A 1 91 ? -0.161 -6.057 0.978 1.00 94.06 91 ALA A C 1
ATOM 710 O O . ALA A 1 91 ? 0.714 -5.899 0.124 1.00 94.06 91 ALA A O 1
ATOM 711 N N . VAL A 1 92 ? -1.039 -7.062 0.843 1.00 95.38 92 VAL A N 1
ATOM 712 C CA . VAL A 1 92 ? -1.035 -7.981 -0.320 1.00 95.38 92 VAL A CA 1
ATOM 713 C C . VAL A 1 92 ? -1.271 -7.242 -1.645 1.00 95.38 92 VAL A C 1
ATOM 715 O O . VAL A 1 92 ? -0.806 -7.694 -2.697 1.00 95.38 92 VAL A O 1
ATOM 718 N N . THR A 1 93 ? -1.942 -6.090 -1.626 1.00 95.38 93 THR A N 1
ATOM 719 C CA . THR A 1 93 ? -2.134 -5.267 -2.827 1.00 95.38 93 THR A CA 1
ATOM 720 C C . THR A 1 93 ? -0.814 -4.774 -3.422 1.00 95.38 93 THR A C 1
ATOM 722 O O . THR A 1 93 ? -0.739 -4.645 -4.644 1.00 95.38 93 THR A O 1
ATOM 725 N N . ALA A 1 94 ? 0.255 -4.630 -2.628 1.00 95.38 94 ALA A N 1
ATOM 726 C CA . ALA A 1 94 ? 1.589 -4.304 -3.129 1.00 95.38 94 ALA A CA 1
ATOM 727 C C . ALA A 1 94 ? 2.159 -5.393 -4.040 1.00 95.38 94 ALA A C 1
ATOM 729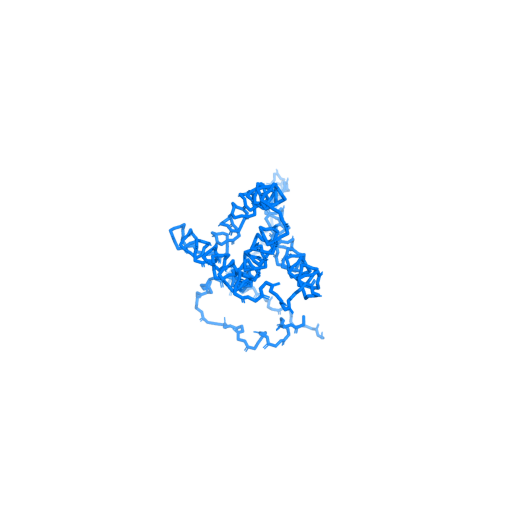 O O . ALA A 1 94 ? 2.756 -5.104 -5.076 1.00 95.38 94 ALA A O 1
ATOM 730 N N . ILE A 1 95 ? 1.902 -6.666 -3.732 1.00 95.44 95 ILE A N 1
ATOM 731 C CA . ILE A 1 95 ? 2.308 -7.782 -4.598 1.00 95.44 95 ILE A CA 1
ATOM 732 C C . ILE A 1 95 ? 1.544 -7.717 -5.924 1.00 95.44 95 ILE A C 1
ATOM 734 O O . ILE A 1 95 ? 2.132 -7.894 -6.991 1.00 95.44 95 ILE A O 1
ATOM 738 N N . ILE A 1 96 ? 0.240 -7.431 -5.871 1.00 95.19 96 ILE A N 1
ATOM 739 C CA . ILE A 1 96 ? -0.592 -7.269 -7.072 1.00 95.19 96 ILE A CA 1
ATOM 740 C C . ILE A 1 96 ? -0.073 -6.095 -7.912 1.00 95.19 96 ILE A C 1
ATOM 742 O O . ILE A 1 96 ? 0.090 -6.239 -9.124 1.00 95.19 96 ILE A O 1
ATOM 746 N N . GLY A 1 97 ? 0.241 -4.970 -7.269 1.00 93.12 97 GLY A N 1
ATOM 747 C CA . GLY A 1 97 ? 0.860 -3.801 -7.886 1.00 93.12 97 GLY A CA 1
ATOM 748 C C . GLY A 1 97 ? 2.174 -4.140 -8.570 1.00 93.12 97 GLY A C 1
ATOM 749 O O . GLY A 1 97 ? 2.348 -3.816 -9.738 1.00 93.12 97 GLY A O 1
ATOM 750 N N . ALA A 1 98 ? 3.060 -4.881 -7.908 1.00 92.88 98 ALA A N 1
ATOM 751 C CA . ALA A 1 98 ? 4.334 -5.290 -8.488 1.00 92.88 98 ALA A CA 1
ATOM 752 C C . ALA A 1 98 ? 4.166 -6.222 -9.697 1.00 92.88 98 ALA A C 1
ATOM 754 O O . ALA A 1 98 ? 4.816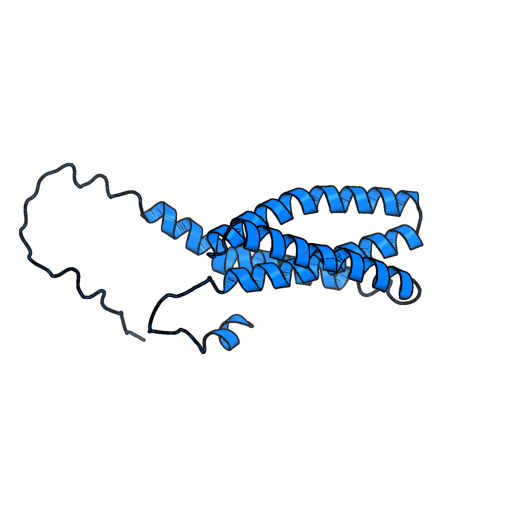 -6.027 -10.724 1.00 92.88 98 ALA A O 1
ATOM 755 N N . VAL A 1 99 ? 3.264 -7.207 -9.620 1.00 93.81 99 VAL A N 1
ATOM 756 C CA . VAL A 1 99 ? 2.977 -8.114 -10.745 1.00 93.81 99 VAL A CA 1
ATOM 757 C C . VAL A 1 99 ? 2.428 -7.336 -11.932 1.00 93.81 99 VAL A C 1
ATOM 759 O O . VAL A 1 99 ? 2.915 -7.503 -13.049 1.00 93.81 99 VAL A O 1
ATOM 762 N N . ILE A 1 100 ? 1.435 -6.474 -11.701 1.00 91.25 100 ILE A N 1
ATOM 763 C CA . ILE A 1 100 ? 0.879 -5.633 -12.758 1.00 91.25 100 ILE A CA 1
ATOM 764 C C . ILE A 1 100 ? 1.989 -4.745 -13.314 1.00 91.25 100 ILE A C 1
ATOM 766 O O . ILE A 1 100 ? 2.278 -4.843 -14.499 1.00 91.25 100 ILE A O 1
ATOM 770 N N . GLY A 1 101 ? 2.680 -3.977 -12.473 1.00 88.31 101 GLY A N 1
ATOM 771 C CA . GLY A 1 101 ? 3.752 -3.059 -12.862 1.00 88.31 101 GLY A CA 1
ATOM 772 C C . GLY A 1 101 ? 4.842 -3.716 -13.699 1.00 88.31 101 GLY A C 1
ATOM 773 O O . GLY A 1 101 ? 5.291 -3.125 -14.675 1.00 88.31 101 GLY A O 1
ATOM 774 N N . TYR A 1 102 ? 5.199 -4.963 -13.394 1.00 87.62 102 TYR A N 1
ATOM 775 C CA . TYR A 1 102 ? 6.125 -5.740 -14.210 1.00 87.62 102 TYR A CA 1
ATOM 776 C C . TYR A 1 102 ? 5.550 -6.051 -15.602 1.00 87.62 102 TYR A C 1
ATOM 778 O O . TYR A 1 102 ? 6.221 -5.821 -16.609 1.00 87.62 102 TYR A O 1
ATOM 786 N N . LEU A 1 103 ? 4.296 -6.513 -15.680 1.00 88.00 103 LEU A N 1
ATOM 787 C CA . LEU A 1 103 ? 3.614 -6.839 -16.941 1.00 88.00 103 LEU A CA 1
ATOM 788 C C . LEU A 1 103 ? 3.408 -5.620 -17.849 1.00 88.00 103 LEU A C 1
ATOM 790 O O . LEU A 1 103 ? 3.449 -5.757 -19.070 1.00 88.00 103 LEU A O 1
ATOM 794 N N . ILE A 1 104 ? 3.172 -4.444 -17.264 1.00 82.50 104 ILE A N 1
ATOM 795 C CA . ILE A 1 104 ? 2.899 -3.201 -17.998 1.00 82.50 104 ILE A CA 1
ATOM 796 C C . ILE A 1 104 ? 4.102 -2.240 -18.034 1.00 82.50 104 ILE A C 1
ATOM 798 O O . ILE A 1 104 ? 3.980 -1.130 -18.546 1.00 82.50 104 ILE A O 1
ATOM 802 N N . SER A 1 105 ? 5.278 -2.668 -17.560 1.00 70.75 105 SER A N 1
ATOM 803 C CA . SER A 1 105 ? 6.514 -1.865 -17.470 1.00 70.75 105 SER A CA 1
ATOM 804 C C . SER A 1 105 ? 6.895 -1.154 -18.776 1.00 70.75 105 SER A C 1
ATOM 806 O O . SER A 1 105 ? 7.356 -0.019 -18.742 1.00 70.75 105 SER A O 1
ATOM 808 N N . GLY A 1 106 ? 6.602 -1.747 -19.938 1.00 65.00 106 GLY A N 1
ATOM 809 C CA . GLY A 1 106 ? 6.844 -1.134 -21.251 1.00 65.00 106 GLY A CA 1
ATOM 810 C C . GLY A 1 106 ? 5.827 -0.074 -21.708 1.00 65.00 106 GLY A C 1
ATOM 811 O O . GLY A 1 106 ? 5.918 0.385 -22.843 1.00 65.00 106 GLY A O 1
ATOM 812 N N . SER A 1 107 ? 4.809 0.279 -20.912 1.00 63.56 107 SER A N 1
ATOM 813 C CA . SER A 1 107 ? 3.699 1.158 -21.345 1.00 63.56 107 SER A CA 1
ATOM 814 C C . SER A 1 107 ? 3.284 2.246 -20.342 1.00 63.56 107 SER A C 1
ATOM 816 O O . SER A 1 107 ? 2.388 3.030 -20.650 1.00 63.56 107 SER A O 1
ATOM 818 N N . VAL A 1 108 ? 3.880 2.305 -19.141 1.00 54.78 108 VAL A N 1
ATOM 819 C CA . VAL A 1 108 ? 3.260 2.990 -17.974 1.00 54.78 108 VAL A CA 1
ATOM 820 C C . VAL A 1 108 ? 4.144 4.057 -17.337 1.00 54.78 108 VAL A C 1
ATOM 822 O O . VAL A 1 108 ? 3.752 4.665 -16.343 1.00 54.78 108 VAL A O 1
ATOM 825 N N . GLU A 1 109 ? 5.294 4.370 -17.936 1.00 58.47 109 GLU A N 1
ATOM 826 C CA . GLU A 1 109 ? 6.251 5.359 -17.410 1.00 58.47 109 GLU A CA 1
ATOM 827 C C . GLU A 1 109 ? 5.617 6.726 -17.060 1.00 58.47 109 GLU A C 1
ATOM 829 O O . GLU A 1 109 ? 6.144 7.455 -16.225 1.00 58.47 109 GLU A O 1
ATOM 834 N N . GLY A 1 110 ? 4.454 7.071 -17.630 1.00 63.25 110 GLY A N 1
ATOM 835 C CA . GLY A 1 110 ? 3.778 8.348 -17.389 1.00 63.25 110 GLY A CA 1
ATOM 836 C C . GLY A 1 110 ? 2.741 8.411 -16.257 1.00 63.25 110 GLY A C 1
ATOM 837 O O . GLY A 1 110 ? 2.363 9.520 -15.891 1.00 63.25 110 GLY A O 1
ATOM 838 N N . PHE A 1 111 ? 2.230 7.297 -15.713 1.00 64.62 111 PHE A N 1
ATOM 839 C CA . PHE A 1 111 ? 1.027 7.346 -14.848 1.00 64.62 111 PHE A CA 1
ATOM 840 C C . PHE A 1 111 ? 1.325 7.320 -13.339 1.00 64.62 111 PHE A C 1
ATOM 842 O O . PHE A 1 111 ? 0.595 7.912 -12.544 1.00 64.62 111 PHE A O 1
ATOM 849 N N . VAL A 1 112 ? 2.430 6.687 -12.944 1.00 64.62 112 VAL A N 1
ATOM 850 C CA . VAL A 1 112 ? 2.849 6.519 -11.539 1.00 64.62 112 VAL A CA 1
ATOM 851 C C . VAL A 1 112 ? 3.010 7.851 -10.776 1.00 64.62 112 VAL A C 1
ATOM 853 O O . VAL A 1 112 ? 2.501 7.942 -9.656 1.00 64.62 112 VAL A O 1
ATOM 856 N N . PRO A 1 113 ? 3.602 8.924 -11.351 1.00 67.94 113 PRO A N 1
ATOM 857 C CA . PRO A 1 113 ? 3.785 10.192 -10.636 1.00 67.94 113 PRO A CA 1
ATOM 858 C C . PRO A 1 113 ? 2.479 10.899 -10.248 1.00 67.94 113 PRO A C 1
ATOM 860 O O . PRO A 1 113 ? 2.484 11.730 -9.344 1.00 67.94 113 PRO A O 1
ATOM 863 N N . PHE A 1 114 ? 1.361 10.591 -10.916 1.00 71.19 114 PHE A N 1
ATOM 864 C CA . PHE A 1 114 ? 0.056 11.199 -10.633 1.00 71.19 114 PHE A CA 1
ATOM 865 C C . PHE A 1 114 ? -0.735 10.450 -9.556 1.00 71.19 114 PHE A C 1
ATOM 867 O O . PHE A 1 114 ? -1.594 11.044 -8.906 1.00 71.19 114 PHE A O 1
ATOM 874 N N . LEU A 1 115 ? -0.444 9.164 -9.345 1.00 65.88 115 LEU A N 1
ATOM 875 C CA . LEU A 1 115 ? -1.145 8.330 -8.367 1.00 65.88 115 LEU A CA 1
ATOM 876 C C . LEU A 1 115 ? -0.659 8.581 -6.930 1.00 65.88 115 LEU A C 1
ATOM 878 O O . LEU A 1 115 ? -1.472 8.634 -6.010 1.00 65.88 115 LEU A O 1
ATOM 882 N N . LEU A 1 116 ? 0.642 8.823 -6.749 1.00 65.81 116 LEU A N 1
ATOM 883 C CA . LEU A 1 116 ? 1.267 9.126 -5.452 1.00 65.81 116 LEU A CA 1
ATOM 884 C C . LEU A 1 116 ? 0.629 10.336 -4.728 1.00 65.81 116 LEU A C 1
ATOM 886 O O . LEU A 1 116 ? 0.207 10.184 -3.581 1.00 65.81 116 LEU A O 1
ATOM 890 N N . PRO A 1 117 ? 0.475 11.521 -5.360 1.00 74.00 117 PRO A N 1
ATOM 891 C CA . PRO A 1 117 ? -0.174 12.669 -4.721 1.00 74.00 117 PRO A CA 1
ATOM 892 C C . PRO A 1 117 ? -1.648 12.427 -4.382 1.00 74.00 117 PRO A C 1
ATOM 894 O O . PRO A 1 117 ? -2.155 12.988 -3.413 1.00 74.00 117 PRO A O 1
ATOM 897 N N . PHE A 1 118 ? -2.344 11.602 -5.172 1.00 72.31 118 PHE A N 1
ATOM 898 C CA . PHE A 1 118 ? -3.737 11.249 -4.915 1.00 72.31 118 PHE A CA 1
ATOM 899 C C . PHE A 1 118 ? -3.868 10.378 -3.657 1.00 72.31 118 PHE A C 1
ATOM 901 O O . PHE A 1 118 ? -4.688 10.686 -2.792 1.00 72.31 118 PHE A O 1
ATOM 908 N N . ALA A 1 119 ? -3.023 9.350 -3.517 1.00 68.50 119 ALA A N 1
ATOM 909 C CA . ALA A 1 119 ? -2.970 8.518 -2.315 1.00 68.50 119 ALA A CA 1
ATOM 910 C C . ALA A 1 119 ? -2.570 9.340 -1.076 1.00 68.50 119 ALA A C 1
ATOM 912 O O . ALA A 1 119 ? -3.269 9.315 -0.063 1.00 68.50 119 ALA A O 1
ATOM 913 N N . ALA A 1 120 ? -1.519 10.160 -1.187 1.00 73.50 120 ALA A N 1
ATOM 914 C CA . ALA A 1 120 ? -1.067 11.039 -0.106 1.00 73.50 120 ALA A CA 1
ATOM 915 C C . ALA A 1 120 ? -2.161 12.023 0.350 1.00 73.50 120 ALA A C 1
ATOM 917 O O . ALA A 1 120 ? -2.365 12.224 1.547 1.00 73.50 120 ALA A O 1
ATOM 918 N N . GLY A 1 121 ? -2.909 12.609 -0.591 1.00 79.06 121 GLY A N 1
ATOM 919 C CA . GLY A 1 121 ? -4.051 13.469 -0.279 1.00 79.06 121 GLY A CA 1
ATOM 920 C C . GLY A 1 121 ? -5.171 12.734 0.465 1.00 79.06 121 GLY A C 1
ATOM 921 O O . GLY A 1 121 ? -5.788 13.317 1.355 1.00 79.06 121 GLY A O 1
ATOM 922 N N . GLY A 1 122 ? -5.407 11.458 0.142 1.00 72.94 122 GLY A N 1
ATOM 923 C CA . GLY A 1 122 ? -6.357 10.595 0.848 1.00 72.94 122 GLY A CA 1
ATOM 924 C C . GLY A 1 122 ? -5.988 10.389 2.318 1.00 72.94 122 GLY A C 1
ATOM 925 O O . GLY A 1 122 ? -6.832 10.594 3.187 1.00 72.94 122 GLY A O 1
ATOM 926 N N . PHE A 1 123 ? -4.724 10.083 2.612 1.00 76.62 123 PHE A N 1
ATOM 927 C CA . PHE A 1 123 ? -4.260 9.944 3.996 1.00 76.62 123 PHE A CA 1
ATOM 928 C C . PHE A 1 123 ? -4.300 11.250 4.779 1.00 76.62 123 PHE A C 1
ATOM 930 O O . PHE A 1 123 ? -4.751 11.256 5.920 1.00 76.62 123 PHE A O 1
ATOM 937 N N . ILE A 1 124 ? -3.886 12.3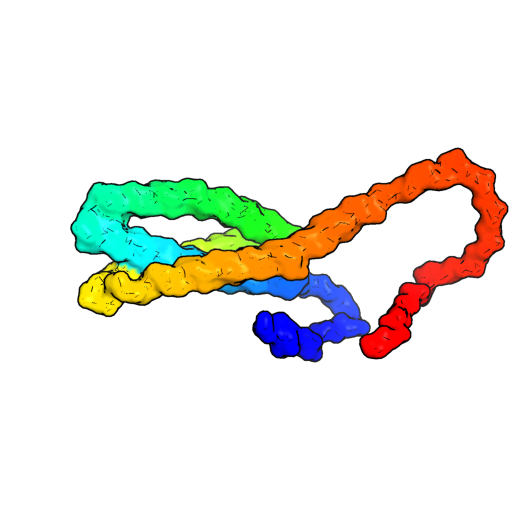68 4.172 1.00 81.81 124 ILE A N 1
ATOM 938 C CA . ILE A 1 124 ? -3.990 13.687 4.814 1.00 81.81 124 ILE A CA 1
ATOM 939 C C . ILE A 1 124 ? -5.452 14.003 5.138 1.00 81.81 124 ILE A C 1
ATOM 941 O O . ILE A 1 124 ? -5.737 14.525 6.213 1.00 81.81 124 ILE A O 1
ATOM 945 N N . TYR A 1 125 ? -6.376 13.678 4.228 1.00 77.19 125 TYR A N 1
ATOM 946 C CA . TYR A 1 125 ? -7.803 13.859 4.456 1.00 77.19 125 TYR A CA 1
ATOM 947 C C . TYR A 1 125 ? -8.283 13.032 5.648 1.00 77.19 125 TYR A C 1
ATOM 949 O O . TYR A 1 125 ? -8.789 13.630 6.584 1.00 77.19 125 TYR A O 1
ATOM 957 N N . ILE A 1 126 ? -8.051 11.714 5.659 1.00 70.62 126 ILE A N 1
ATOM 958 C CA . ILE A 1 126 ? -8.464 10.813 6.754 1.00 70.62 126 ILE A CA 1
ATOM 959 C C . ILE A 1 126 ? -7.857 11.264 8.090 1.00 70.62 126 ILE A C 1
ATOM 961 O O . ILE A 1 126 ? -8.549 11.363 9.104 1.00 70.62 126 ILE A O 1
ATOM 965 N N . ALA A 1 127 ? -6.567 11.608 8.093 1.00 75.06 127 ALA A N 1
ATOM 966 C CA . ALA A 1 127 ? -5.895 12.108 9.283 1.00 75.06 127 ALA A CA 1
ATOM 967 C C . ALA A 1 127 ? -6.544 13.406 9.796 1.00 75.06 127 ALA A C 1
ATOM 969 O O . ALA A 1 127 ? -6.770 13.554 10.994 1.00 75.06 127 ALA A O 1
ATOM 970 N N . ALA A 1 128 ? -6.878 14.344 8.908 1.00 77.19 128 ALA A N 1
ATOM 971 C CA . ALA A 1 128 ? -7.443 15.634 9.292 1.00 77.19 128 ALA A CA 1
ATOM 972 C C . ALA A 1 128 ? -8.945 15.586 9.625 1.00 77.19 128 ALA A C 1
ATOM 974 O O . ALA A 1 128 ? -9.376 16.304 10.527 1.00 77.19 128 ALA A O 1
ATOM 975 N N . SER A 1 129 ? -9.744 14.797 8.901 1.00 70.38 129 SER A N 1
ATOM 976 C CA . SER A 1 129 ? -11.203 14.737 9.054 1.00 70.38 129 SER A CA 1
ATOM 977 C C . SER A 1 129 ? -11.636 13.806 10.174 1.00 70.38 129 SER A C 1
ATOM 979 O O . SER A 1 129 ? -12.613 14.108 10.854 1.00 70.38 129 SER A O 1
ATOM 981 N N . ASP A 1 130 ? -10.899 12.715 10.389 1.00 64.62 130 ASP A N 1
ATOM 982 C CA . ASP A 1 130 ? -11.330 11.650 11.287 1.00 64.62 130 ASP A CA 1
ATOM 983 C C . ASP A 1 130 ? -10.392 11.463 12.482 1.00 64.62 130 ASP A C 1
ATOM 985 O O . ASP A 1 130 ? -10.865 11.345 13.609 1.00 64.62 130 ASP A O 1
ATOM 989 N N . LEU A 1 131 ? -9.068 11.486 12.281 1.00 67.19 131 LEU A N 1
ATOM 990 C CA . LEU A 1 131 ? -8.118 11.216 13.370 1.00 67.19 131 LEU A CA 1
ATOM 991 C C . LEU A 1 131 ? -7.907 12.432 14.294 1.00 67.19 131 LEU A C 1
ATOM 993 O O . LEU A 1 131 ? -7.919 12.293 15.517 1.00 67.19 131 LEU A O 1
ATOM 997 N N . VAL A 1 132 ? -7.737 13.636 13.734 1.00 74.50 132 VAL A N 1
ATOM 998 C CA . VAL A 1 132 ? -7.491 14.874 14.505 1.00 74.50 132 VAL A CA 1
ATOM 999 C C . VAL A 1 132 ? -8.665 15.264 15.418 1.00 74.50 132 VAL A C 1
ATOM 1001 O O . VAL A 1 132 ? -8.402 15.602 16.578 1.00 74.50 132 VAL A O 1
ATOM 1004 N N . PRO A 1 133 ? -9.938 15.240 14.973 1.00 67.44 133 PRO A N 1
ATOM 1005 C CA . PRO A 1 133 ? -11.065 15.567 15.848 1.00 67.44 133 PRO A CA 1
ATOM 1006 C C . PRO A 1 133 ? -11.269 14.538 16.960 1.00 67.44 133 PRO A C 1
ATOM 1008 O O . PRO A 1 133 ? -11.728 14.892 18.041 1.00 67.44 133 PRO A O 1
ATOM 1011 N N . GLU A 1 134 ? -10.927 13.276 16.707 1.00 63.59 134 GLU A N 1
ATOM 1012 C CA . GLU A 1 134 ? -11.120 12.191 17.665 1.00 63.59 134 GLU A CA 1
ATOM 1013 C C . GLU A 1 134 ? -10.026 12.188 18.751 1.00 63.59 134 GLU A C 1
ATOM 1015 O O . GLU A 1 134 ? -10.344 12.056 19.931 1.00 63.59 134 GLU A O 1
ATOM 1020 N N . LEU A 1 135 ? -8.771 12.507 18.400 1.00 63.47 135 LEU A N 1
ATOM 1021 C CA . LEU A 1 135 ? -7.698 12.778 19.374 1.00 63.47 135 LEU A CA 1
ATOM 1022 C C . LEU A 1 135 ? -8.038 13.936 20.330 1.00 63.47 135 LEU A C 1
ATOM 1024 O O . LEU A 1 135 ? -7.716 13.874 21.515 1.00 63.47 135 LEU A O 1
ATOM 1028 N N . HIS A 1 136 ? -8.719 14.978 19.843 1.00 63.19 136 HIS A N 1
ATOM 1029 C CA . HIS A 1 136 ? -9.139 16.105 20.687 1.00 63.19 136 HIS A CA 1
ATOM 1030 C C . HIS A 1 136 ? -10.296 15.760 21.639 1.00 63.19 136 HIS A C 1
ATOM 1032 O O . HIS A 1 136 ? -10.454 16.418 22.666 1.00 63.19 136 HIS A O 1
ATOM 1038 N N . LYS A 1 137 ? -11.091 14.720 21.356 1.00 61.12 137 LYS A N 1
ATOM 1039 C CA . LYS A 1 137 ? -12.138 14.259 22.285 1.00 61.12 137 LYS A CA 1
ATOM 1040 C C . LYS A 1 137 ? -11.569 13.505 23.484 1.00 61.12 137 LYS A C 1
ATOM 1042 O O . LYS A 1 137 ? -12.202 13.492 24.535 1.00 61.12 137 LYS A O 1
ATOM 1047 N N . GLU A 1 138 ? -10.390 12.893 23.359 1.00 54.88 138 GLU A N 1
ATOM 1048 C CA . GLU A 1 138 ? -9.713 12.268 24.501 1.00 54.88 138 GLU A CA 1
ATOM 1049 C C . GLU A 1 138 ? -9.068 13.299 25.438 1.00 54.88 138 GLU A C 1
ATOM 1051 O O . GLU A 1 138 ? -9.074 13.082 26.649 1.00 54.88 138 GLU A O 1
ATOM 1056 N N . SER A 1 139 ? -8.589 14.442 24.926 1.00 50.91 139 SER A N 1
ATOM 1057 C CA . SER A 1 139 ? -8.028 15.511 25.770 1.00 50.91 139 SER A CA 1
ATOM 1058 C C . SER A 1 139 ? -9.075 16.277 26.586 1.00 50.91 139 SER A C 1
ATOM 1060 O O . SER A 1 139 ? -8.742 16.820 27.633 1.00 50.91 139 SER A O 1
ATOM 1062 N N . ASP A 1 140 ? -10.342 16.277 26.162 1.00 49.69 140 ASP A N 1
ATOM 1063 C CA . ASP A 1 140 ? -11.442 16.913 26.905 1.00 49.69 140 ASP A CA 1
ATOM 1064 C C . ASP A 1 140 ? -12.019 16.023 28.030 1.00 49.69 140 ASP A C 1
ATOM 1066 O O . ASP A 1 140 ? -12.914 16.448 28.762 1.00 49.69 140 ASP A O 1
ATOM 1070 N N . ASN A 1 141 ? -11.490 14.805 28.218 1.00 41.81 141 ASN A N 1
ATOM 1071 C CA . ASN A 1 141 ? -11.813 13.938 29.359 1.00 41.81 141 ASN A CA 1
ATOM 1072 C C . ASN A 1 141 ? -10.861 14.123 30.556 1.00 41.81 141 ASN A C 1
ATOM 1074 O O . ASN A 1 141 ? -10.895 13.325 31.499 1.00 41.81 141 ASN A O 1
ATOM 1078 N N . GLU A 1 142 ? -10.041 15.179 30.572 1.00 44.75 142 GLU A N 1
ATOM 1079 C CA . GLU A 1 142 ? -9.519 15.695 31.835 1.00 44.75 142 GLU A CA 1
ATOM 1080 C C . GLU A 1 142 ? -10.714 16.186 32.664 1.00 44.75 142 GLU A C 1
ATOM 1082 O O . GLU A 1 142 ? -11.299 17.234 32.388 1.00 44.75 142 GLU A O 1
ATOM 1087 N N . GLU A 1 143 ? -11.122 15.397 33.668 1.00 47.41 143 GLU A N 1
ATOM 1088 C CA . GLU A 1 143 ? -12.107 15.838 34.656 1.00 47.41 143 GLU A CA 1
ATOM 1089 C C . GLU A 1 143 ? -11.741 17.262 35.109 1.00 47.41 143 GLU A C 1
ATOM 1091 O O . GLU A 1 143 ? -10.620 17.477 35.587 1.00 47.41 143 GLU A O 1
ATOM 1096 N N . PRO A 1 144 ? -12.658 18.243 35.004 1.00 42.06 144 PRO A N 1
ATOM 1097 C CA . PRO A 1 144 ? -12.387 19.580 35.487 1.00 42.06 144 PRO A CA 1
ATOM 1098 C C . PRO A 1 144 ? -11.962 19.498 36.953 1.00 42.06 144 PRO A C 1
ATOM 1100 O O . PRO A 1 144 ? -12.734 19.085 37.823 1.00 42.06 144 PRO A O 1
ATOM 1103 N N . HIS A 1 145 ? -10.738 19.949 37.230 1.00 39.34 145 HIS A N 1
ATOM 1104 C CA . HIS A 1 145 ? -10.121 20.115 38.552 1.00 39.34 145 HIS A CA 1
ATOM 1105 C C . HIS A 1 145 ? -10.915 21.051 39.507 1.00 39.34 145 HIS A C 1
ATOM 1107 O O . HIS A 1 145 ? -10.391 21.524 40.515 1.00 39.34 145 HIS A O 1
ATOM 1113 N N . SER A 1 146 ? -12.188 21.338 39.217 1.00 41.22 146 SER A N 1
ATOM 1114 C CA . SER A 1 146 ? -13.114 22.136 40.017 1.00 41.22 146 SER A CA 1
ATOM 1115 C C . SER A 1 146 ? -13.958 21.317 41.003 1.00 41.22 146 SER A C 1
ATOM 1117 O O . SER A 1 146 ? -14.547 21.909 41.904 1.00 41.22 146 SER A O 1
ATOM 1119 N N . LYS A 1 147 ? -13.965 19.973 40.949 1.00 42.44 147 LYS A N 1
ATOM 1120 C CA . LYS A 1 147 ? -14.661 19.137 41.959 1.00 42.44 147 LYS A CA 1
ATOM 1121 C C . LYS A 1 147 ? -13.993 19.115 43.350 1.00 42.44 147 LYS A C 1
ATOM 1123 O O . LYS A 1 147 ? -14.527 18.506 44.272 1.00 42.44 147 LYS A O 1
ATOM 1128 N N . LEU A 1 148 ? -12.859 19.801 43.530 1.00 48.19 148 LEU A N 1
ATOM 1129 C CA . LEU A 1 148 ? -12.166 19.954 44.821 1.00 48.19 148 LEU A CA 1
ATOM 1130 C C . LEU A 1 148 ? -12.748 21.059 45.723 1.00 48.19 148 LEU A C 1
ATOM 1132 O O . LEU A 1 148 ? -12.390 21.126 46.898 1.00 48.19 148 LEU A O 1
ATOM 1136 N N . TRP A 1 149 ? -13.666 21.893 45.223 1.00 38.88 149 TRP A N 1
ATOM 1137 C CA . TRP A 1 149 ? -14.320 22.936 46.018 1.00 38.88 149 TRP A CA 1
ATOM 1138 C C . TRP A 1 149 ? -15.811 22.644 46.137 1.00 38.88 149 TRP A C 1
ATOM 1140 O O . TRP A 1 149 ? -16.601 22.939 45.244 1.00 38.88 149 TRP A O 1
ATOM 1150 N N . GLY A 1 150 ? -16.179 22.032 47.263 1.00 47.16 150 GLY A N 1
ATOM 1151 C CA . GLY A 1 150 ? -17.553 21.700 47.608 1.00 47.16 150 GLY A CA 1
ATOM 1152 C C . GLY A 1 150 ? -18.475 22.915 47.585 1.00 47.16 150 GLY A C 1
ATOM 1153 O O . GLY A 1 150 ? -18.546 23.675 48.549 1.00 47.16 150 GLY A O 1
ATOM 1154 N N . ILE A 1 151 ? -19.251 23.036 46.513 1.00 38.78 151 ILE A N 1
ATOM 1155 C CA . ILE A 1 151 ? -20.523 23.746 46.521 1.00 38.78 151 ILE A CA 1
ATOM 1156 C C . ILE A 1 151 ? -21.582 22.723 46.131 1.00 38.78 151 ILE A C 1
ATOM 1158 O O . ILE A 1 151 ? -21.768 22.375 44.968 1.00 38.78 151 ILE A O 1
ATOM 1162 N N . SER A 1 152 ? -22.237 22.209 47.169 1.00 46.16 152 SER A N 1
ATOM 1163 C CA . SER A 1 152 ? -23.471 21.449 47.069 1.00 46.16 152 SER A CA 1
ATOM 1164 C C . SER A 1 152 ? -24.554 22.376 46.524 1.00 46.16 152 SER A C 1
ATOM 1166 O O . SER A 1 152 ? -25.033 23.254 47.238 1.00 46.16 152 SER A O 1
ATOM 1168 N N . LEU A 1 153 ? -24.933 22.190 45.264 1.00 36.34 153 LEU A N 1
ATOM 1169 C CA . LEU A 1 153 ? -26.241 22.598 44.773 1.00 36.34 153 LEU A CA 1
ATOM 1170 C C . LEU A 1 153 ? -26.919 21.349 44.228 1.00 36.34 153 LEU A C 1
ATOM 1172 O O . LEU A 1 153 ? -26.611 20.866 43.140 1.00 36.34 153 LEU A O 1
ATOM 1176 N N . GLU A 1 154 ? -27.830 20.816 45.038 1.00 43.69 154 GLU A N 1
ATOM 1177 C CA . GLU A 1 154 ? -28.843 19.872 44.597 1.00 43.69 154 GLU A CA 1
ATOM 1178 C C . GLU A 1 154 ? -29.584 20.477 43.402 1.00 43.69 154 GLU A C 1
ATOM 1180 O O . GLU A 1 154 ? -30.356 21.422 43.537 1.00 43.69 154 GLU A O 1
ATOM 1185 N N . THR A 1 155 ? -29.362 19.913 42.222 1.00 32.12 155 THR A N 1
ATOM 1186 C CA . THR A 1 155 ? -30.376 19.889 41.173 1.00 32.12 155 THR A CA 1
ATOM 1187 C C . THR A 1 155 ? -30.445 18.466 40.656 1.00 32.12 155 THR A C 1
ATOM 1189 O O . THR A 1 155 ? -29.595 17.975 39.921 1.00 32.12 155 THR A O 1
ATOM 1192 N N . SER A 1 156 ? -31.467 17.777 41.143 1.00 42.41 156 SER A N 1
ATOM 1193 C CA . SER A 1 156 ? -32.056 16.596 40.543 1.00 42.41 156 SER A CA 1
ATOM 1194 C C . SER A 1 156 ? -32.284 16.825 39.046 1.00 42.41 156 SER A C 1
ATOM 1196 O O . SER A 1 156 ? -33.187 17.561 38.653 1.00 42.41 156 SER A O 1
ATOM 1198 N N . ALA A 1 157 ? -31.481 16.177 38.208 1.00 33.25 157 ALA A N 1
ATOM 1199 C CA . ALA A 1 157 ? -31.771 16.012 36.793 1.00 33.25 157 ALA A CA 1
ATOM 1200 C C . ALA A 1 157 ? -31.251 14.649 36.326 1.00 33.25 157 ALA A C 1
ATOM 1202 O O . ALA A 1 157 ? -30.057 14.359 36.332 1.00 33.25 157 ALA A O 1
ATOM 1203 N N . ASP A 1 158 ? -32.224 13.817 35.992 1.00 32.16 158 ASP A N 1
ATOM 1204 C CA . ASP A 1 158 ? -32.166 12.498 35.383 1.00 32.16 158 ASP A CA 1
ATOM 1205 C C . ASP A 1 158 ? -31.100 12.398 34.272 1.00 32.16 158 ASP A C 1
ATOM 1207 O O . ASP A 1 158 ? -31.108 13.168 33.309 1.00 32.16 158 ASP A O 1
ATOM 1211 N N . TYR A 1 159 ? -30.199 11.418 34.365 1.00 35.56 159 TYR A N 1
ATOM 1212 C CA . TYR A 1 159 ? -29.181 11.119 33.344 1.00 35.56 159 TYR A CA 1
ATOM 1213 C C . TYR A 1 159 ? -29.782 10.279 32.195 1.00 35.56 159 TYR A C 1
ATOM 1215 O O . TYR A 1 159 ? -29.198 9.298 31.739 1.00 35.56 159 TYR A O 1
ATOM 1223 N N . SER A 1 160 ? -30.993 10.628 31.747 1.00 33.84 160 SER A N 1
ATOM 1224 C CA . SER A 1 160 ? -31.783 9.865 30.766 1.00 33.84 160 SER A CA 1
ATOM 1225 C C . SER A 1 160 ? -32.064 10.615 29.462 1.00 33.84 160 SER A C 1
ATOM 1227 O O . SER A 1 160 ? -32.904 10.190 28.670 1.00 33.84 160 SER A O 1
ATOM 1229 N N . SER A 1 161 ? -31.390 11.731 29.199 1.00 35.56 161 SER A N 1
ATOM 1230 C CA . SER A 1 161 ? -31.685 12.535 28.011 1.00 35.56 161 SER A CA 1
ATOM 1231 C C . SER A 1 161 ? -30.527 13.464 27.679 1.00 35.56 161 SER A C 1
ATOM 1233 O O . SER A 1 161 ? -30.479 14.590 28.159 1.00 35.56 161 SER A O 1
ATOM 1235 N N . CYS A 1 162 ? -29.606 13.008 26.826 1.00 29.44 162 CYS A N 1
ATOM 1236 C CA . CYS A 1 162 ? -28.777 13.942 26.069 1.00 29.44 162 CYS A CA 1
ATOM 1237 C C . CYS A 1 162 ? -29.666 14.595 24.996 1.00 29.44 162 CYS A C 1
ATOM 1239 O O . CYS A 1 162 ? -30.191 13.880 24.135 1.00 29.44 162 CYS A O 1
ATOM 1241 N N . PRO A 1 163 ? -29.875 15.920 25.035 1.00 34.41 163 PRO A N 1
ATOM 1242 C CA . PRO A 1 163 ? -30.664 16.615 24.037 1.00 34.41 163 PRO A CA 1
ATOM 1243 C C . PRO A 1 163 ? -29.841 16.779 22.756 1.00 34.41 163 PRO A C 1
ATOM 1245 O O . PRO A 1 163 ? -28.707 17.250 22.779 1.00 34.41 163 PRO A O 1
ATOM 1248 N N . CYS A 1 164 ? -30.436 16.409 21.623 1.00 37.12 164 CYS A N 1
ATOM 1249 C CA . CYS A 1 164 ? -30.000 16.884 20.314 1.00 37.12 164 CYS A CA 1
ATOM 1250 C C . CYS A 1 164 ? -30.226 18.401 20.231 1.00 37.12 164 CYS A C 1
ATOM 1252 O O . CYS A 1 164 ? -31.372 18.834 20.393 1.00 37.12 164 CYS A O 1
ATOM 1254 N N . PRO A 1 165 ? -29.215 19.214 19.892 1.00 40.34 165 PRO A N 1
ATOM 1255 C CA . PRO A 1 165 ? -29.461 20.544 19.378 1.00 40.34 165 PRO A CA 1
ATOM 1256 C C . PRO A 1 165 ? -29.816 20.419 17.891 1.00 40.34 165 PRO A C 1
ATOM 1258 O O . PRO A 1 165 ? -28.956 20.246 17.032 1.00 40.34 165 PRO A O 1
ATOM 1261 N N . LEU A 1 166 ? -31.111 20.504 17.592 1.00 44.41 166 LEU A N 1
ATOM 1262 C CA . LEU A 1 166 ? -31.572 21.101 16.341 1.00 44.41 166 LEU A CA 1
ATOM 1263 C C . LEU A 1 166 ? -31.274 22.602 16.416 1.00 44.41 166 LEU A C 1
ATOM 1265 O O . LEU A 1 166 ? -31.771 23.236 17.344 1.00 44.41 166 LEU A O 1
ATOM 1269 N N . ALA A 1 167 ? -30.557 23.168 15.443 1.00 29.30 167 ALA A N 1
ATOM 1270 C CA . ALA A 1 167 ? -30.857 24.501 14.906 1.00 29.30 167 ALA A CA 1
ATOM 1271 C C . ALA A 1 167 ? -29.960 24.858 13.702 1.00 29.30 167 ALA A C 1
ATOM 1273 O O . ALA A 1 167 ? -28.766 25.085 13.870 1.00 29.30 167 ALA A O 1
ATOM 1274 N N . VAL A 1 168 ? -30.647 25.034 12.563 1.00 34.50 168 VAL A N 1
ATOM 1275 C CA . VAL A 1 168 ? -30.289 25.698 11.287 1.00 34.50 168 VAL A CA 1
ATOM 1276 C C . VAL A 1 168 ? -29.418 24.926 10.298 1.00 34.50 168 VAL A C 1
ATOM 1278 O O . VAL A 1 168 ? -28.208 24.748 10.537 1.00 34.50 168 VAL A O 1
#

Foldseek 3Di:
DVVVVPPPDPDPDDDPAFDPLLVLLLVLLLLVLLLLLLVLLLLVVVDVVSSVVSVVVCVVVLVVSLVVSLVVNVVRRDDSVRSNVSSVVSNVSSVVSNVVSNVCSVPPPPPSVVSVVVSVVSVVCSCVVPVVVVVVVVVVPPDPPPVVDDDDDDDDDDPPDDDDDDDD

pLDDT: mean 71.86, std 21.47, range [29.3, 96.81]

Sequence (168 aa):
MIEKFLHWHHCHKGKCDIHTFTYMNLIGDGVHNFIDGLIIAASFSVDISFGVITTIAVIAHEIPQEIGDFGVLVYGGFGRLKALAFNFLSAVTAIIGAVIGYLISGSVEGFVPFLLPFAAGGFIYIAASDLVPELHKESDNEEPHSKLWGISLETSADYSSCPCPLAV

Secondary structure (DSSP, 8-state):
--HHHHGGG---SS---S-HHHHHHHHHHHHHHHHHHHHHHHHHHH-HHHHHHHHHHHHHHHHHHHHHHHHHHHHTT--HHHHHHHHHHHHHHHHHHHHHHHHTTTT-TTTHHHHHHHHHHHHHHHIIIIIHHHHHHHHTTS--TTTTS---------SS-PPP----